Protein AF-A0A949TN12-F1 (afdb_monomer_lite)

Foldseek 3Di:
DPVVVVVVVQVVCVVVVHHDDDDDDLQVVLVVVLVVDDLDDDDDDDDDPSCVVSVNVVVSVVSNVD

Sequence (66 aa):
MNIEKLNKLREKFKLRNIKARYIDTLEDTKLCTLNIIPSSCTIGIGHSVILQRIDTTNSLLERENK

Secondary structure (DSSP, 8-state):
--HHHHHHHHHHHHTTT------SSHHHHHHHHHHHS-SS--------HHHHHTTHHHHHHHHHT-

Radius of gyration: 14.25 Å; chains: 1; bounding box: 30×24×36 Å

Organism: NCBI:txid2794346

pLDDT: mean 89.54, std 6.87, range [56.91, 95.62]

Structure (mmCIF, N/CA/C/O backbone):
data_AF-A0A949TN12-F1
#
_entry.id   AF-A0A949TN12-F1
#
loop_
_atom_site.group_PDB
_atom_site.id
_atom_site.type_symbol
_atom_site.label_atom_id
_atom_site.label_alt_id
_atom_site.label_comp_id
_atom_site.label_asym_id
_atom_site.label_entity_id
_atom_site.label_seq_id
_atom_site.pdbx_PDB_ins_code
_atom_site.Cartn_x
_atom_site.Cartn_y
_atom_site.Cartn_z
_atom_site.occupancy
_atom_site.B_iso_or_equiv
_atom_site.auth_seq_id
_atom_site.auth_comp_id
_atom_site.auth_asym_id
_atom_site.auth_atom_id
_atom_site.pdbx_PDB_model_num
ATOM 1 N N . MET A 1 1 ? 1.567 3.377 21.047 1.00 69.31 1 MET A N 1
ATOM 2 C CA . MET A 1 1 ? 0.516 3.488 20.010 1.00 69.31 1 MET A CA 1
ATOM 3 C C . MET A 1 1 ? -0.840 3.100 20.600 1.00 69.31 1 MET A C 1
ATOM 5 O O . MET A 1 1 ? -0.905 2.085 21.276 1.00 69.31 1 MET A O 1
ATOM 9 N N . ASN A 1 2 ? -1.903 3.896 20.421 1.00 86.62 2 ASN A N 1
ATOM 10 C CA . ASN A 1 2 ? -3.223 3.588 21.000 1.00 86.62 2 ASN A CA 1
ATOM 11 C C . ASN A 1 2 ? -4.013 2.648 20.069 1.00 86.62 2 ASN A C 1
ATOM 13 O O . ASN A 1 2 ? -4.594 3.086 19.075 1.00 86.62 2 ASN A O 1
ATOM 17 N N . ILE A 1 3 ? -4.010 1.355 20.401 1.00 88.00 3 ILE A N 1
ATOM 18 C CA . ILE A 1 3 ? -4.608 0.278 19.595 1.00 88.00 3 ILE A CA 1
ATOM 19 C C . ILE A 1 3 ? -6.121 0.471 19.420 1.00 88.00 3 ILE A C 1
ATOM 21 O O . ILE A 1 3 ? -6.655 0.255 18.334 1.00 88.00 3 ILE A O 1
ATOM 25 N N . GLU A 1 4 ? -6.817 0.938 20.455 1.00 92.12 4 GLU A N 1
ATOM 26 C CA . GLU A 1 4 ? -8.265 1.144 20.412 1.00 92.12 4 GLU A CA 1
ATOM 27 C C . GLU A 1 4 ? -8.657 2.224 19.390 1.00 92.12 4 GLU A C 1
ATOM 29 O O . GLU A 1 4 ? -9.586 2.040 18.597 1.00 92.12 4 GLU A O 1
ATOM 34 N N . LYS A 1 5 ? -7.901 3.331 19.346 1.00 90.81 5 LYS A N 1
ATOM 35 C CA . LYS A 1 5 ? -8.085 4.387 18.338 1.00 90.81 5 LYS A CA 1
ATOM 36 C C . LYS A 1 5 ? -7.843 3.863 16.921 1.00 90.81 5 LYS A C 1
ATOM 38 O O . LYS A 1 5 ? -8.615 4.194 16.021 1.00 90.81 5 LYS A O 1
ATOM 43 N N . LEU A 1 6 ? -6.817 3.033 16.721 1.00 90.44 6 LEU A N 1
ATOM 44 C CA . LEU A 1 6 ? -6.527 2.434 15.414 1.00 90.44 6 LEU A CA 1
ATOM 45 C C . LEU A 1 6 ? -7.631 1.483 14.956 1.00 90.44 6 LEU A C 1
ATOM 47 O O . LEU A 1 6 ? -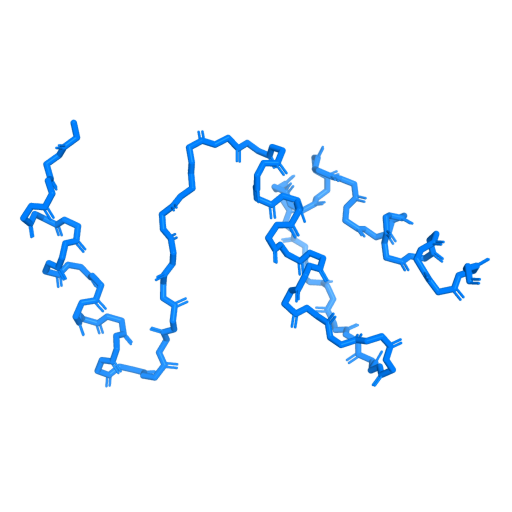8.037 1.539 13.796 1.00 90.44 6 LEU A O 1
ATOM 51 N N . ASN A 1 7 ? -8.163 0.664 15.862 1.00 90.44 7 ASN A N 1
ATOM 52 C CA . ASN A 1 7 ? -9.267 -0.238 15.549 1.00 90.44 7 ASN A CA 1
ATOM 53 C C . ASN A 1 7 ? -10.521 0.547 15.154 1.00 90.44 7 ASN A C 1
ATOM 55 O O . ASN A 1 7 ? -11.089 0.289 14.095 1.00 90.44 7 ASN A O 1
ATOM 59 N N . LYS A 1 8 ? -10.890 1.581 15.922 1.00 93.06 8 LYS A N 1
ATOM 60 C CA . LYS A 1 8 ? -12.009 2.477 15.576 1.00 93.06 8 LYS A CA 1
ATOM 61 C C . LYS A 1 8 ? -11.827 3.129 14.202 1.00 93.06 8 LYS A C 1
ATOM 63 O O . LYS A 1 8 ? -12.782 3.222 13.434 1.00 93.06 8 LYS A O 1
ATOM 68 N N . LEU A 1 9 ? -10.612 3.567 13.872 1.00 92.69 9 LEU A N 1
ATOM 69 C CA . LEU A 1 9 ? -10.311 4.154 12.567 1.00 92.69 9 LEU A CA 1
ATOM 70 C C . LEU A 1 9 ? -10.414 3.119 11.436 1.00 92.69 9 LEU A C 1
ATOM 72 O O . LEU A 1 9 ? -11.008 3.396 10.395 1.00 92.69 9 LEU A O 1
ATOM 76 N N . ARG A 1 10 ? -9.892 1.909 11.649 1.00 92.31 10 ARG A N 1
ATOM 77 C CA . ARG A 1 10 ? -9.963 0.809 10.682 1.00 92.31 10 ARG A CA 1
ATOM 78 C C . ARG A 1 10 ? -11.404 0.392 10.391 1.00 92.31 10 ARG A C 1
ATOM 80 O O . ARG A 1 10 ? -11.723 0.164 9.227 1.00 92.31 10 ARG A O 1
ATOM 87 N N . GLU A 1 11 ? -12.276 0.351 11.397 1.00 92.00 11 GLU A N 1
ATOM 88 C CA . GLU A 1 11 ? -13.704 0.072 11.188 1.00 92.00 11 GLU A CA 1
ATOM 89 C C . GLU A 1 11 ? -14.372 1.138 10.311 1.00 92.00 11 GLU A C 1
ATOM 91 O O . GLU A 1 11 ? -15.102 0.801 9.381 1.00 92.00 11 GLU A O 1
ATOM 96 N N . LYS A 1 12 ? -14.041 2.424 10.497 1.00 94.31 12 LYS A N 1
ATOM 97 C CA . LYS A 1 12 ? -14.557 3.494 9.623 1.00 94.31 12 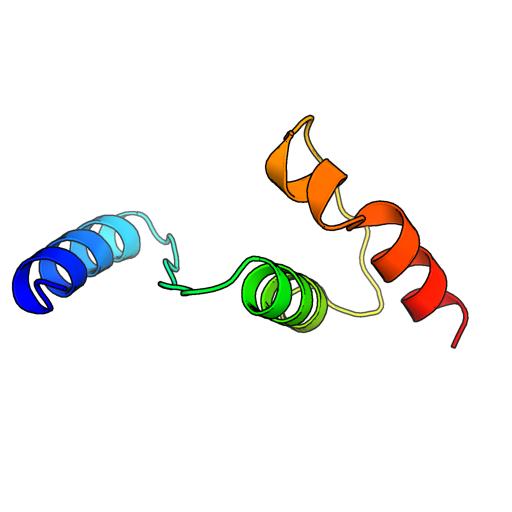LYS A CA 1
ATOM 98 C C . LYS A 1 12 ? -14.130 3.333 8.161 1.00 94.31 12 LYS A C 1
ATOM 100 O O . LYS A 1 12 ? -14.916 3.645 7.269 1.00 94.31 12 LYS A O 1
ATOM 105 N N . PHE A 1 13 ? -12.915 2.845 7.903 1.00 95.62 13 PHE A N 1
ATOM 106 C CA . PHE A 1 13 ? -12.459 2.542 6.543 1.00 95.62 13 PHE A CA 1
ATOM 107 C C . PHE A 1 13 ? -13.174 1.324 5.949 1.00 95.62 13 PHE A C 1
ATOM 109 O O . PHE A 1 13 ? -13.591 1.376 4.791 1.00 95.62 13 PHE A O 1
ATOM 116 N N . LYS A 1 14 ? -13.398 0.266 6.741 1.00 93.38 14 LYS A N 1
ATOM 117 C CA . LYS A 1 14 ? -14.144 -0.923 6.295 1.00 93.38 14 LYS A CA 1
ATOM 118 C C . LYS A 1 14 ? -15.560 -0.581 5.834 1.00 93.38 14 LYS A C 1
ATOM 120 O O . LYS A 1 14 ? -15.978 -1.082 4.796 1.00 93.38 14 LYS A O 1
ATOM 125 N N . LEU A 1 15 ? -16.253 0.324 6.533 1.00 95.38 15 LEU A N 1
ATOM 126 C CA . LEU A 1 15 ? -17.584 0.812 6.133 1.00 95.38 15 LEU A CA 1
ATOM 127 C C . LEU A 1 15 ? -17.600 1.480 4.744 1.00 95.38 15 LEU A C 1
ATOM 129 O O . LEU A 1 15 ? -18.660 1.622 4.147 1.00 95.38 15 LEU A O 1
ATOM 133 N N . ARG A 1 16 ? -16.434 1.885 4.224 1.00 95.06 16 ARG A N 1
ATOM 134 C CA . ARG A 1 16 ? -16.252 2.480 2.891 1.00 95.06 16 ARG A CA 1
ATOM 135 C C . ARG A 1 16 ? -15.587 1.527 1.895 1.00 95.06 16 ARG A C 1
ATOM 137 O O . ARG A 1 16 ? -15.104 1.978 0.864 1.00 95.06 16 ARG A O 1
ATOM 144 N N . ASN A 1 17 ? -15.513 0.234 2.217 1.00 94.00 17 ASN A N 1
ATOM 145 C CA . ASN A 1 17 ? -14.785 -0.776 1.446 1.00 94.00 17 ASN A CA 1
ATOM 146 C C . ASN A 1 17 ? -13.280 -0.463 1.275 1.00 94.00 17 ASN A C 1
ATOM 148 O O . ASN A 1 17 ? -12.654 -0.829 0.284 1.00 94.00 17 ASN A O 1
ATOM 152 N N . ILE A 1 18 ? -12.679 0.228 2.249 1.00 93.94 18 ILE A N 1
ATOM 153 C CA . ILE A 1 18 ? -11.251 0.561 2.253 1.00 93.94 18 ILE A CA 1
ATOM 154 C C . ILE A 1 18 ? -10.531 -0.360 3.241 1.00 93.94 18 ILE A C 1
ATOM 156 O O . ILE A 1 18 ? -10.822 -0.379 4.441 1.00 93.94 18 ILE A O 1
ATOM 160 N N . LYS A 1 19 ? -9.535 -1.108 2.755 1.00 90.19 19 LYS A N 1
ATOM 161 C CA . LYS A 1 19 ? -8.673 -1.949 3.595 1.00 90.19 19 LYS A CA 1
ATOM 162 C C . LYS A 1 19 ? -7.467 -1.146 4.084 1.00 90.19 19 LYS A C 1
ATOM 164 O O . LYS A 1 19 ? -6.453 -1.063 3.401 1.00 90.19 19 LYS A O 1
ATOM 169 N N . ALA A 1 20 ? -7.563 -0.594 5.290 1.00 91.44 20 ALA A N 1
ATOM 170 C CA . ALA A 1 20 ? -6.443 0.089 5.936 1.00 91.44 20 ALA A CA 1
ATOM 171 C C . ALA A 1 20 ? -5.478 -0.906 6.610 1.00 91.44 20 ALA A C 1
ATOM 173 O O . ALA A 1 20 ? -5.911 -1.863 7.263 1.00 91.44 20 ALA A O 1
ATOM 174 N N . ARG A 1 21 ? -4.170 -0.656 6.481 1.00 89.62 21 ARG A N 1
ATOM 175 C CA . ARG A 1 21 ? -3.095 -1.342 7.213 1.00 89.62 21 ARG A CA 1
ATOM 176 C C . ARG A 1 21 ? -2.253 -0.295 7.930 1.00 89.62 21 ARG A C 1
ATOM 178 O O . ARG A 1 21 ? -2.024 0.777 7.381 1.00 89.62 21 ARG A O 1
ATOM 185 N N . TYR A 1 22 ? -1.823 -0.616 9.142 1.00 89.69 22 TYR A N 1
ATOM 186 C CA . TYR A 1 22 ? -0.819 0.170 9.844 1.00 89.69 22 TYR A CA 1
ATOM 187 C C . TYR A 1 22 ? 0.549 -0.455 9.579 1.00 89.69 22 TYR A C 1
ATOM 189 O O . TYR A 1 22 ? 0.657 -1.681 9.584 1.00 89.69 22 TYR A O 1
ATOM 197 N N . ILE A 1 23 ? 1.540 0.379 9.283 1.00 90.88 23 ILE A N 1
ATOM 198 C CA . ILE A 1 23 ? 2.886 -0.037 8.902 1.00 90.88 23 ILE A CA 1
ATOM 199 C C . ILE A 1 23 ? 3.864 0.920 9.584 1.00 90.88 23 ILE A C 1
ATOM 201 O O . ILE A 1 23 ? 3.678 2.134 9.505 1.00 90.88 23 ILE A O 1
ATOM 205 N N . ASP A 1 24 ? 4.867 0.370 10.264 1.00 89.69 24 ASP A N 1
ATOM 206 C CA . ASP A 1 24 ? 5.802 1.140 11.089 1.00 89.69 24 ASP A CA 1
ATOM 207 C C . ASP A 1 24 ? 6.934 1.779 10.274 1.00 89.69 24 ASP A C 1
ATOM 209 O O . ASP A 1 24 ? 7.413 2.861 10.618 1.00 89.69 24 ASP A O 1
ATOM 213 N N . THR A 1 25 ? 7.357 1.134 9.182 1.00 92.44 25 THR A N 1
ATOM 214 C CA . THR A 1 25 ? 8.507 1.579 8.387 1.00 92.44 25 THR A CA 1
ATOM 215 C C . THR A 1 25 ? 8.161 1.819 6.917 1.00 92.44 25 THR A C 1
ATOM 217 O O . THR A 1 25 ? 7.209 1.270 6.352 1.00 92.44 25 THR A O 1
ATOM 220 N N . LEU A 1 26 ? 8.962 2.668 6.267 1.00 91.56 26 LEU A N 1
ATOM 221 C CA . LEU A 1 26 ? 8.864 2.884 4.822 1.00 91.56 26 LEU A CA 1
ATOM 222 C C . LEU A 1 26 ? 9.223 1.619 4.029 1.00 91.56 26 LEU A C 1
ATOM 224 O O . LEU A 1 26 ? 8.611 1.368 2.993 1.00 91.56 26 LEU A O 1
ATOM 228 N N . GLU A 1 27 ? 10.149 0.803 4.534 1.00 91.50 27 GLU A N 1
ATOM 229 C CA . GLU A 1 27 ? 10.549 -0.448 3.883 1.00 91.50 27 GLU A CA 1
ATOM 230 C C . GLU A 1 27 ? 9.410 -1.475 3.899 1.00 91.50 27 GLU A C 1
ATOM 232 O O . GLU A 1 27 ? 9.037 -2.026 2.864 1.00 91.50 27 GLU A O 1
ATOM 237 N N . ASP A 1 28 ? 8.742 -1.640 5.041 1.00 93.31 28 ASP A N 1
ATOM 238 C CA . ASP A 1 28 ? 7.561 -2.502 5.135 1.00 93.31 28 ASP A CA 1
ATOM 239 C C . ASP A 1 28 ? 6.422 -1.992 4.243 1.00 93.31 28 ASP A C 1
ATOM 241 O O . ASP A 1 28 ? 5.640 -2.776 3.698 1.00 93.31 28 ASP A O 1
ATOM 245 N N . THR A 1 29 ? 6.332 -0.671 4.049 1.00 92.00 29 THR A N 1
ATOM 246 C CA . THR A 1 29 ? 5.355 -0.061 3.136 1.00 92.00 29 THR A CA 1
ATOM 247 C C . THR A 1 29 ? 5.655 -0.455 1.694 1.00 92.00 29 THR A C 1
ATOM 249 O O . THR A 1 29 ? 4.733 -0.823 0.958 1.00 92.00 29 THR A O 1
ATOM 252 N N . LYS A 1 30 ? 6.933 -0.442 1.301 1.00 92.94 30 LYS A N 1
ATOM 253 C CA . LYS A 1 30 ? 7.402 -0.885 -0.014 1.00 92.94 30 LYS A CA 1
ATOM 254 C C . LYS A 1 30 ? 7.061 -2.350 -0.258 1.00 92.94 30 LYS A C 1
ATOM 256 O O . LYS A 1 30 ? 6.344 -2.657 -1.211 1.00 92.94 30 LYS A O 1
ATOM 261 N N . LEU A 1 31 ? 7.476 -3.238 0.643 1.00 92.75 31 LEU A N 1
ATOM 262 C CA . LEU A 1 31 ? 7.211 -4.675 0.546 1.00 92.75 31 LEU A CA 1
ATOM 263 C C . LEU A 1 31 ? 5.709 -4.976 0.500 1.00 92.75 31 LEU A C 1
ATOM 265 O O . LEU A 1 31 ? 5.244 -5.746 -0.340 1.00 92.75 31 LEU A O 1
ATOM 269 N N . CYS A 1 32 ? 4.923 -4.333 1.365 1.00 93.31 32 CYS A N 1
ATOM 270 C CA . CYS A 1 32 ? 3.474 -4.493 1.391 1.00 93.31 32 CYS A CA 1
ATOM 271 C C . CYS A 1 32 ? 2.826 -4.050 0.070 1.00 93.31 32 CYS A C 1
ATOM 273 O O . CYS A 1 32 ? 1.966 -4.760 -0.450 1.00 93.31 32 CYS A O 1
ATOM 275 N N . THR A 1 33 ? 3.254 -2.914 -0.489 1.00 91.25 33 THR A N 1
ATOM 276 C CA . THR A 1 33 ? 2.741 -2.389 -1.765 1.00 91.25 33 THR A CA 1
ATOM 277 C C . THR A 1 33 ? 3.018 -3.362 -2.907 1.00 91.25 33 THR A C 1
ATOM 279 O O . THR A 1 33 ? 2.090 -3.737 -3.624 1.00 91.25 33 THR A O 1
ATOM 282 N N . LEU A 1 34 ? 4.261 -3.839 -3.028 1.00 91.38 34 LEU A N 1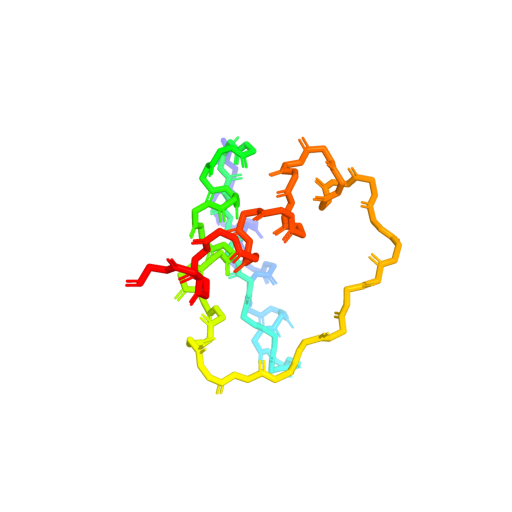
ATOM 283 C CA . LEU A 1 34 ? 4.647 -4.801 -4.062 1.00 91.38 34 LEU A CA 1
ATOM 284 C C . LEU A 1 34 ? 3.861 -6.114 -3.925 1.00 91.38 34 LEU A C 1
ATOM 286 O O . LEU A 1 34 ? 3.358 -6.625 -4.919 1.00 91.38 34 LEU A O 1
ATOM 290 N N . ASN A 1 35 ? 3.663 -6.616 -2.705 1.00 91.25 35 ASN A N 1
ATOM 291 C CA . ASN A 1 35 ? 2.948 -7.874 -2.464 1.00 91.25 35 ASN A CA 1
ATOM 292 C C . ASN A 1 35 ? 1.431 -7.801 -2.716 1.00 91.25 35 ASN A C 1
ATOM 294 O O . ASN A 1 35 ? 0.793 -8.837 -2.892 1.00 91.25 35 ASN A O 1
ATOM 298 N N . ILE A 1 36 ? 0.824 -6.609 -2.690 1.00 92.50 36 ILE A N 1
ATOM 299 C CA . ILE A 1 36 ? -0.616 -6.439 -2.954 1.00 92.50 36 ILE A CA 1
ATOM 300 C C . ILE A 1 36 ? -0.907 -6.375 -4.458 1.00 92.50 36 ILE A C 1
ATOM 302 O O . ILE A 1 36 ? -1.976 -6.805 -4.887 1.00 92.50 36 ILE A O 1
ATOM 306 N N . ILE A 1 37 ? 0.015 -5.825 -5.249 1.00 91.06 37 ILE A N 1
ATOM 307 C CA . ILE A 1 37 ? -0.164 -5.637 -6.690 1.00 91.06 37 ILE A CA 1
ATOM 308 C C . ILE A 1 37 ? 0.068 -6.983 -7.403 1.00 91.06 37 ILE A C 1
ATOM 310 O O . ILE A 1 37 ? 1.132 -7.573 -7.210 1.00 91.06 37 ILE A O 1
ATOM 314 N N . PRO A 1 38 ? -0.874 -7.500 -8.214 1.00 89.75 38 PRO A N 1
ATOM 315 C CA . PRO A 1 38 ? -0.676 -8.715 -9.015 1.00 89.75 38 PRO A CA 1
ATOM 316 C C . PRO A 1 38 ? 0.466 -8.583 -10.033 1.00 89.75 38 PRO A C 1
ATOM 318 O O . PRO A 1 38 ? 0.788 -7.481 -10.457 1.00 89.75 38 PRO A O 1
ATOM 321 N N . SER A 1 39 ? 1.080 -9.699 -10.441 1.00 85.12 39 SER A N 1
ATOM 322 C CA . SER A 1 39 ? 2.208 -9.680 -11.396 1.00 85.12 39 SER A CA 1
ATOM 323 C C . SER A 1 39 ? 1.793 -9.361 -12.827 1.00 85.12 39 SER A C 1
ATOM 325 O O . SER A 1 39 ? 2.616 -8.904 -13.602 1.00 85.12 39 SER A O 1
ATOM 327 N N . SER A 1 40 ? 0.531 -9.600 -13.178 1.00 87.44 40 SER A N 1
ATOM 328 C CA . SER A 1 40 ? -0.017 -9.282 -14.493 1.00 87.44 40 SER A CA 1
ATOM 329 C C . SER A 1 40 ? -1.186 -8.324 -14.315 1.00 87.44 40 SER A C 1
ATOM 331 O O . SER A 1 40 ? -2.332 -8.733 -14.126 1.00 87.44 40 SER A O 1
ATOM 333 N N . CYS A 1 41 ? -0.878 -7.030 -14.270 1.00 89.50 41 CYS A N 1
ATOM 334 C CA . CYS A 1 41 ? -1.877 -5.971 -14.251 1.00 89.50 41 CYS A CA 1
ATOM 335 C C . CYS A 1 41 ? -1.283 -4.655 -14.760 1.00 89.50 41 CYS A C 1
ATOM 337 O O . CYS A 1 41 ? -0.077 -4.444 -14.714 1.00 89.50 41 CYS A O 1
ATOM 339 N N . THR A 1 42 ? -2.143 -3.745 -15.211 1.00 90.50 42 THR A N 1
ATOM 340 C CA . THR A 1 42 ? -1.760 -2.348 -15.426 1.00 90.50 42 THR A CA 1
ATOM 341 C C . THR A 1 42 ? -2.122 -1.554 -14.182 1.00 90.50 42 THR A C 1
ATOM 343 O O . THR A 1 42 ? -3.242 -1.660 -13.679 1.00 90.50 42 THR A O 1
ATOM 346 N N . ILE A 1 43 ? -1.195 -0.732 -13.699 1.00 89.69 43 ILE A N 1
ATOM 347 C CA . ILE A 1 43 ? -1.426 0.143 -12.552 1.00 89.69 43 ILE A CA 1
ATOM 348 C C . ILE A 1 43 ? -1.236 1.610 -12.938 1.00 89.69 43 ILE A C 1
ATOM 350 O O . ILE A 1 43 ? -0.347 1.962 -13.708 1.00 89.69 43 ILE A O 1
ATOM 354 N N . GLY A 1 44 ? -2.065 2.482 -12.369 1.00 90.69 44 GLY A N 1
ATOM 355 C CA . GLY A 1 44 ? -1.829 3.922 -12.383 1.00 90.69 44 GLY A CA 1
ATOM 356 C C . GLY A 1 44 ? -1.110 4.338 -11.104 1.00 90.69 44 GLY A C 1
ATOM 357 O O . GLY A 1 44 ? -1.612 4.078 -10.011 1.00 90.69 44 GLY A O 1
ATOM 358 N N . ILE A 1 45 ? 0.041 5.001 -11.223 1.00 89.44 45 ILE A N 1
ATOM 359 C CA . ILE A 1 45 ? 0.761 5.571 -10.077 1.00 89.44 45 ILE A CA 1
ATOM 360 C C . ILE A 1 45 ? 0.517 7.081 -10.054 1.00 89.44 45 ILE A C 1
ATOM 362 O O . ILE A 1 45 ? 0.970 7.812 -10.931 1.00 89.44 45 ILE A O 1
ATOM 366 N N . GLY A 1 46 ? -0.217 7.551 -9.044 1.00 90.69 46 GLY A N 1
ATOM 367 C CA . GLY A 1 46 ? -0.424 8.981 -8.816 1.00 90.69 46 GLY A CA 1
ATOM 368 C C . GLY A 1 46 ? 0.831 9.680 -8.281 1.00 90.69 46 GLY A C 1
ATOM 369 O O . GLY A 1 46 ? 1.719 9.047 -7.705 1.00 90.69 46 GLY A O 1
ATOM 370 N N . HIS A 1 47 ? 0.889 11.008 -8.417 1.00 93.19 47 HIS A N 1
ATOM 371 C CA . HIS A 1 47 ? 1.991 11.802 -7.873 1.00 93.19 47 HIS A CA 1
ATOM 372 C C . HIS A 1 47 ? 1.955 11.795 -6.334 1.00 93.19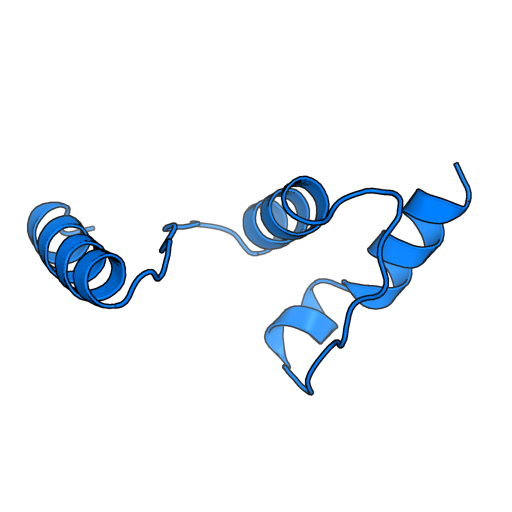 47 HIS A C 1
ATOM 374 O O . HIS A 1 47 ? 1.139 12.471 -5.712 1.00 93.19 47 HIS A O 1
ATOM 380 N N . SER A 1 48 ? 2.837 11.004 -5.720 1.00 91.69 48 SER A N 1
ATOM 381 C CA . SER A 1 48 ? 2.962 10.861 -4.269 1.00 91.69 48 SER A CA 1
ATOM 382 C C . SER A 1 48 ? 4.431 10.865 -3.864 1.00 91.69 48 SER A C 1
ATOM 384 O O . SER A 1 48 ? 5.204 10.010 -4.296 1.00 91.69 48 SER A O 1
ATOM 386 N N . VAL A 1 49 ? 4.796 11.793 -2.976 1.00 92.50 49 VAL A N 1
ATOM 387 C CA . VAL A 1 49 ? 6.160 11.913 -2.431 1.00 92.50 49 VAL A CA 1
ATOM 388 C C . VAL A 1 49 ? 6.593 10.624 -1.730 1.00 92.50 49 VAL A C 1
ATOM 390 O O . VAL A 1 49 ? 7.748 10.221 -1.828 1.00 92.50 49 VAL A O 1
ATOM 393 N N . ILE A 1 50 ? 5.668 9.938 -1.052 1.00 91.19 50 ILE A N 1
ATOM 394 C CA . ILE A 1 50 ? 5.977 8.685 -0.353 1.00 91.19 50 ILE A CA 1
ATOM 395 C C . ILE A 1 50 ? 6.312 7.585 -1.362 1.00 91.19 50 ILE A C 1
ATOM 397 O O . ILE A 1 50 ? 7.338 6.934 -1.201 1.00 91.19 50 ILE A O 1
ATOM 401 N N . LEU A 1 51 ? 5.497 7.416 -2.414 1.00 91.31 51 LEU A N 1
ATOM 402 C CA . LEU A 1 51 ? 5.720 6.386 -3.440 1.00 91.31 51 LEU A CA 1
ATOM 403 C C . LEU A 1 51 ? 7.016 6.612 -4.227 1.00 91.31 51 LEU A C 1
ATOM 405 O O . LEU A 1 51 ? 7.682 5.639 -4.585 1.00 91.31 51 LEU A O 1
ATOM 409 N N . GLN A 1 52 ? 7.379 7.878 -4.457 1.00 91.25 52 GLN A N 1
ATOM 410 C CA . GLN A 1 52 ? 8.664 8.263 -5.048 1.00 91.25 52 GLN A CA 1
ATOM 411 C C . GLN A 1 52 ? 9.828 7.934 -4.111 1.00 91.25 52 GLN A C 1
ATOM 413 O O . GLN A 1 52 ? 10.814 7.348 -4.539 1.00 91.25 52 GLN A O 1
ATOM 418 N N . ARG A 1 53 ? 9.701 8.248 -2.815 1.00 92.31 53 ARG A N 1
ATOM 419 C CA . ARG A 1 53 ? 10.753 7.992 -1.822 1.00 92.31 53 ARG A CA 1
ATOM 420 C C . ARG A 1 53 ? 11.069 6.506 -1.644 1.00 92.31 53 ARG A C 1
ATOM 422 O O . ARG A 1 53 ? 12.217 6.178 -1.371 1.00 92.31 53 ARG A O 1
ATOM 429 N N . ILE A 1 54 ? 10.077 5.625 -1.774 1.00 92.44 54 ILE A N 1
ATOM 430 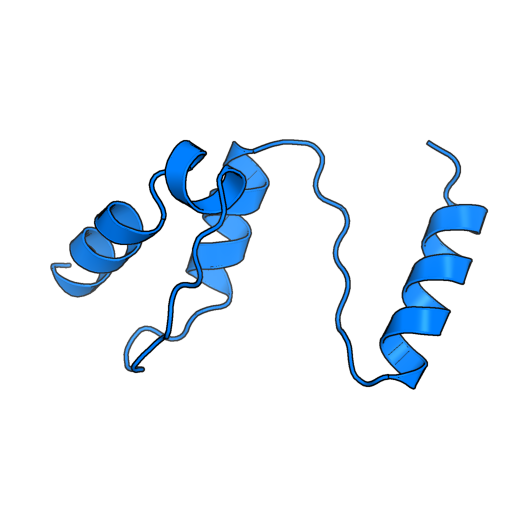C CA . ILE A 1 54 ? 10.283 4.165 -1.701 1.00 92.44 54 ILE A CA 1
ATOM 431 C C . ILE A 1 54 ? 10.618 3.525 -3.061 1.00 92.44 54 ILE A C 1
ATOM 433 O O . ILE A 1 54 ? 10.692 2.301 -3.160 1.00 92.44 54 ILE A O 1
ATOM 437 N N . ASP A 1 55 ? 10.805 4.343 -4.100 1.00 92.50 55 ASP A N 1
ATOM 438 C CA . ASP A 1 55 ? 11.144 3.938 -5.466 1.00 92.50 55 ASP A CA 1
ATOM 439 C C . ASP A 1 55 ? 10.222 2.843 -6.042 1.00 92.50 55 ASP A C 1
ATOM 441 O O . ASP A 1 55 ? 10.651 1.800 -6.550 1.00 92.50 55 ASP A O 1
ATOM 445 N N . THR A 1 56 ? 8.908 3.061 -5.895 1.00 90.50 56 THR A N 1
ATOM 446 C CA . THR A 1 56 ? 7.878 2.058 -6.233 1.00 90.50 56 THR A CA 1
ATOM 447 C C . THR A 1 56 ? 7.909 1.689 -7.716 1.00 90.50 56 THR A C 1
ATOM 449 O O . THR A 1 56 ? 7.767 0.517 -8.051 1.00 90.50 56 THR A O 1
ATOM 452 N N . THR A 1 57 ? 8.103 2.674 -8.599 1.00 89.94 57 THR A N 1
ATOM 453 C CA . THR A 1 57 ? 8.081 2.479 -10.056 1.00 89.94 57 THR A CA 1
ATOM 454 C C . THR A 1 57 ? 9.181 1.523 -10.504 1.00 89.94 57 THR A C 1
ATOM 456 O O . THR A 1 57 ? 8.877 0.512 -11.133 1.00 89.94 57 THR A O 1
ATOM 459 N N . ASN A 1 58 ? 10.436 1.787 -10.128 1.00 91.25 58 ASN A N 1
ATOM 460 C CA . ASN A 1 58 ? 11.552 0.918 -10.503 1.00 91.25 58 ASN A CA 1
ATOM 461 C C . ASN A 1 58 ? 11.393 -0.477 -9.894 1.00 91.25 58 ASN A C 1
ATOM 463 O O . ASN A 1 58 ? 11.569 -1.474 -10.584 1.00 91.25 58 ASN A O 1
ATOM 467 N N . SER A 1 59 ? 10.947 -0.557 -8.639 1.00 91.94 59 SER A N 1
ATOM 468 C CA . SER A 1 59 ? 10.748 -1.841 -7.952 1.00 91.94 59 SER A CA 1
ATOM 469 C C . SER A 1 59 ? 9.685 -2.727 -8.613 1.00 91.94 59 SER A C 1
ATOM 471 O O . SER A 1 59 ? 9.759 -3.953 -8.540 1.00 91.94 59 SER A O 1
ATOM 473 N N . LEU A 1 60 ? 8.674 -2.125 -9.241 1.00 89.50 60 LEU A N 1
ATOM 474 C CA . LEU A 1 60 ? 7.661 -2.853 -10.003 1.00 89.50 60 LEU A CA 1
ATOM 475 C C . LEU A 1 60 ? 8.177 -3.280 -11.381 1.00 89.50 60 LEU A C 1
ATOM 477 O O . LEU A 1 60 ? 7.919 -4.410 -11.781 1.00 89.50 60 LEU A O 1
ATOM 481 N N . LEU A 1 61 ? 8.953 -2.430 -12.058 1.00 87.38 61 LEU A N 1
ATOM 482 C CA . LEU A 1 61 ? 9.591 -2.770 -13.335 1.00 87.38 61 LEU A CA 1
ATOM 483 C C . LEU A 1 61 ? 10.610 -3.909 -13.178 1.00 87.38 61 LEU A C 1
ATOM 485 O O . LEU A 1 61 ? 10.628 -4.848 -13.966 1.00 87.38 61 LEU A O 1
ATOM 489 N N . GLU A 1 62 ? 11.440 -3.876 -12.135 1.00 88.06 62 GLU A N 1
ATOM 490 C CA . GLU A 1 62 ? 12.392 -4.955 -11.829 1.00 88.06 62 GLU A CA 1
ATOM 491 C C . GLU A 1 62 ? 11.696 -6.286 -11.536 1.00 88.06 62 GLU A C 1
ATOM 493 O O . GLU A 1 62 ? 12.237 -7.352 -11.822 1.00 88.06 62 GLU A O 1
ATOM 498 N N . ARG A 1 63 ? 10.490 -6.229 -10.965 1.00 83.31 63 ARG A N 1
ATOM 499 C CA . ARG A 1 63 ? 9.688 -7.412 -10.670 1.00 83.31 63 ARG A CA 1
ATOM 500 C C . ARG A 1 63 ? 9.095 -8.047 -11.929 1.00 83.31 63 ARG A C 1
ATOM 502 O O . ARG A 1 63 ? 8.979 -9.265 -11.953 1.00 83.31 63 ARG A O 1
ATOM 509 N N . GLU A 1 64 ? 8.707 -7.262 -12.933 1.00 69.44 64 GLU A N 1
ATOM 510 C CA . GLU A 1 64 ? 8.257 -7.798 -14.230 1.00 69.44 64 GLU A CA 1
ATOM 511 C C . GLU A 1 64 ? 9.401 -8.449 -15.020 1.00 69.44 64 GLU A C 1
ATOM 513 O O . GLU A 1 64 ? 9.168 -9.380 -15.783 1.00 69.44 64 GLU A O 1
ATOM 518 N N . ASN A 1 65 ? 10.636 -7.985 -14.816 1.00 62.03 65 ASN A N 1
ATOM 519 C CA . ASN A 1 65 ? 11.828 -8.483 -15.508 1.00 62.03 65 ASN A CA 1
ATOM 520 C C . ASN A 1 65 ? 12.465 -9.737 -14.859 1.00 62.03 65 ASN A C 1
ATOM 522 O O . ASN A 1 65 ? 13.587 -10.098 -15.222 1.00 62.03 65 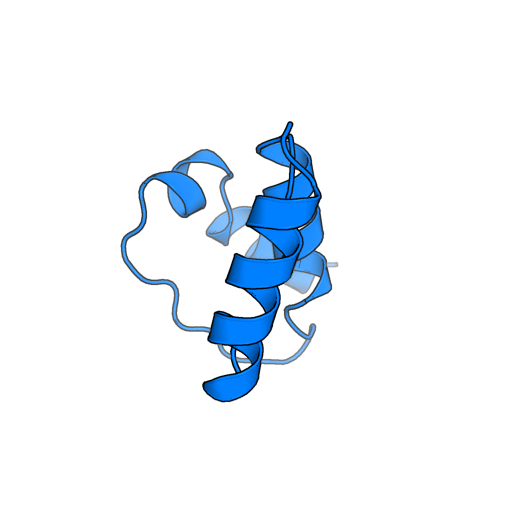ASN A O 1
ATOM 526 N N . LYS A 1 66 ? 11.791 -10.381 -13.897 1.00 56.91 66 LYS A N 1
ATOM 527 C CA . LYS A 1 66 ? 12.197 -11.652 -13.269 1.00 56.91 66 LYS A CA 1
ATOM 528 C C . LYS A 1 66 ? 11.313 -12.801 -13.729 1.00 56.91 66 LYS A C 1
ATOM 530 O O . LYS A 1 66 ? 11.890 -13.880 -13.981 1.00 56.91 66 LYS A O 1
#